Protein AF-A0A1I1EK00-F1 (afdb_monomer_lite)

Foldseek 3Di:
DVVVVVVVVVVLVVVLLVCLLVLLAQQALAVVLLLLLQVLVVLLVVLVVVLVVVQDDPVVDDPVVNVVSVVVSVVSNVVSNVVSVVSLVVSLVVQCVLSVHNVRSNSNSVVSSVLSVVLVVLVVVLVCQLPPPPHDPVSNVVSVVVNVVSVVSVVSNNCSVVSVVVVVVVVVVVVVD

Sequence (177 aa):
MEAIIWLVLLAFLVGLVVATAKNKLVFYNSMGDLVLSFAPWGVMLIGAVIIGFMTPEQSQVTQREWQAWLERKDHLMDWTMIAGLVVAGGVALRSMVINQGFFTGLLVAPFKVLYALFLPLVALASIAQIFGKEKSLGMRALWVTIFGLFWWLTDILVNGDRVAMERTARKWELFDD

Organism: NCBI:txid1122252

Structure (mmCIF, N/CA/C/O backbone):
data_AF-A0A1I1EK00-F1
#
_entry.id   AF-A0A1I1EK00-F1
#
loop_
_atom_site.group_PDB
_atom_site.id
_atom_site.type_symbol
_atom_site.label_atom_id
_atom_site.label_alt_id
_atom_site.label_comp_id
_atom_site.label_asym_id
_atom_site.label_entity_id
_atom_site.label_seq_id
_atom_site.pdbx_PDB_ins_code
_atom_site.Cartn_x
_atom_site.Cartn_y
_atom_site.Cartn_z
_atom_site.occupancy
_atom_site.B_iso_or_equiv
_atom_site.auth_seq_id
_atom_site.auth_comp_id
_atom_site.auth_asym_id
_atom_site.auth_atom_id
_atom_site.pdbx_PDB_model_num
ATOM 1 N N . MET A 1 1 ? 7.118 26.242 4.917 1.00 72.88 1 MET A N 1
ATOM 2 C CA . MET A 1 1 ? 7.837 24.950 5.007 1.00 72.88 1 MET A CA 1
ATOM 3 C C . MET A 1 1 ? 6.935 23.777 4.654 1.00 72.88 1 MET A C 1
ATOM 5 O O . MET A 1 1 ? 7.303 23.022 3.770 1.00 72.88 1 MET A O 1
ATOM 9 N N . GLU A 1 2 ? 5.744 23.659 5.241 1.00 84.94 2 GLU A N 1
ATOM 10 C CA . GLU A 1 2 ? 4.800 22.563 4.956 1.00 84.94 2 GLU A CA 1
ATOM 11 C C . GLU A 1 2 ? 4.443 22.400 3.464 1.00 84.94 2 GLU A C 1
ATOM 13 O O . GLU A 1 2 ? 4.603 21.319 2.908 1.00 84.94 2 GLU A O 1
ATOM 18 N N . ALA A 1 3 ? 4.071 23.483 2.771 1.00 86.19 3 ALA A N 1
ATOM 19 C CA . ALA A 1 3 ? 3.764 23.430 1.336 1.00 86.19 3 ALA A CA 1
ATOM 20 C C . ALA A 1 3 ? 4.944 22.939 0.470 1.00 86.19 3 ALA A C 1
ATOM 22 O O . ALA A 1 3 ? 4.741 22.265 -0.535 1.00 86.19 3 ALA A O 1
ATOM 23 N N . ILE A 1 4 ? 6.182 23.240 0.878 1.00 85.69 4 ILE A N 1
ATOM 24 C CA . ILE A 1 4 ? 7.394 22.796 0.174 1.00 85.69 4 ILE A CA 1
ATOM 25 C C . ILE A 1 4 ? 7.581 21.288 0.363 1.00 85.69 4 ILE A C 1
ATOM 27 O O . ILE A 1 4 ? 7.878 20.590 -0.600 1.00 85.69 4 ILE A O 1
ATOM 31 N N . ILE A 1 5 ? 7.345 20.773 1.574 1.00 86.38 5 ILE A N 1
ATOM 32 C CA . ILE A 1 5 ? 7.406 19.333 1.865 1.00 86.38 5 ILE A CA 1
ATOM 33 C C . ILE A 1 5 ? 6.378 18.580 1.011 1.00 86.38 5 ILE A C 1
ATOM 35 O O . ILE A 1 5 ? 6.730 17.599 0.357 1.00 86.38 5 ILE A O 1
ATOM 39 N N . TRP A 1 6 ? 5.139 19.074 0.940 1.00 85.44 6 TRP A N 1
ATOM 40 C CA . TRP A 1 6 ? 4.095 18.462 0.114 1.00 85.44 6 TRP A CA 1
ATOM 41 C C . TRP A 1 6 ? 4.424 18.478 -1.380 1.00 85.44 6 TRP A C 1
ATOM 43 O O . TRP A 1 6 ? 4.234 17.469 -2.057 1.00 85.44 6 TRP A O 1
ATOM 53 N N . LEU A 1 7 ? 4.968 19.584 -1.895 1.00 83.94 7 LEU A N 1
ATOM 54 C CA . LEU A 1 7 ? 5.391 19.678 -3.294 1.00 83.94 7 LEU A CA 1
ATOM 55 C C . LEU A 1 7 ? 6.543 18.721 -3.620 1.00 83.94 7 LEU A C 1
ATOM 57 O O . LEU A 1 7 ? 6.517 18.082 -4.669 1.00 83.94 7 LEU A O 1
ATOM 61 N N . VAL A 1 8 ? 7.525 18.583 -2.725 1.00 83.12 8 VAL A N 1
ATOM 62 C CA . VAL A 1 8 ? 8.642 17.639 -2.897 1.00 83.12 8 VAL A CA 1
ATOM 63 C C . VAL A 1 8 ? 8.140 16.195 -2.895 1.00 83.12 8 VAL A C 1
ATOM 65 O O . VAL A 1 8 ? 8.531 15.414 -3.762 1.00 83.12 8 VAL A O 1
ATOM 68 N N . LEU A 1 9 ? 7.236 15.844 -1.977 1.00 81.12 9 LEU A N 1
ATOM 69 C CA . LEU A 1 9 ? 6.623 14.514 -1.932 1.00 81.12 9 LEU A CA 1
ATOM 70 C C . LEU A 1 9 ? 5.814 14.216 -3.198 1.00 81.12 9 LEU A C 1
ATOM 72 O O . LEU A 1 9 ? 5.940 13.131 -3.766 1.00 81.12 9 LEU A O 1
ATOM 76 N N . LEU A 1 10 ? 5.028 15.183 -3.677 1.00 83.88 10 LEU A N 1
ATOM 77 C CA . LEU A 1 10 ? 4.269 15.044 -4.916 1.00 83.88 10 LEU A CA 1
ATOM 78 C C . LEU A 1 10 ? 5.197 14.862 -6.123 1.00 83.88 10 LEU A C 1
ATOM 80 O O . LEU A 1 10 ? 4.991 13.949 -6.919 1.00 83.88 10 LEU A O 1
ATOM 84 N N . ALA A 1 11 ? 6.240 15.685 -6.247 1.00 79.94 11 ALA A N 1
ATOM 85 C CA . ALA A 1 11 ? 7.216 15.575 -7.328 1.00 79.94 11 ALA A CA 1
ATOM 86 C C . ALA A 1 11 ? 7.930 14.215 -7.315 1.00 79.94 11 ALA A C 1
ATOM 88 O O . ALA A 1 11 ? 8.116 13.602 -8.367 1.00 79.94 11 ALA A O 1
ATOM 89 N N . PHE A 1 12 ? 8.274 13.710 -6.127 1.00 81.44 12 PHE A N 1
ATOM 90 C CA . PHE A 1 12 ? 8.860 12.385 -5.964 1.00 81.44 12 PHE A CA 1
ATOM 91 C C . PHE A 1 12 ? 7.899 11.274 -6.415 1.00 81.44 12 PHE A C 1
ATOM 93 O O . PHE A 1 12 ? 8.291 10.409 -7.199 1.00 81.44 12 PHE A O 1
ATOM 100 N N . LEU A 1 13 ? 6.633 11.321 -5.984 1.00 81.75 13 LEU A N 1
ATOM 101 C CA . LEU A 1 13 ? 5.594 10.370 -6.397 1.00 81.75 13 LEU A CA 1
ATOM 102 C C . LEU A 1 13 ? 5.410 10.358 -7.916 1.00 81.75 13 LEU A C 1
ATOM 104 O O . LEU A 1 13 ? 5.394 9.292 -8.530 1.00 81.75 13 LEU A O 1
ATOM 108 N N . VAL A 1 14 ? 5.326 11.539 -8.532 1.00 81.44 14 VAL A N 1
ATOM 109 C CA . VAL A 1 14 ? 5.229 11.678 -9.989 1.00 81.44 14 VAL A CA 1
ATOM 110 C C . VAL A 1 14 ? 6.462 11.080 -10.667 1.00 81.44 14 VAL A C 1
ATOM 112 O O . VAL A 1 14 ? 6.322 10.289 -11.598 1.00 81.44 14 VAL A O 1
ATOM 115 N N . GLY A 1 15 ? 7.667 11.390 -10.181 1.00 78.50 15 GLY A N 1
ATOM 116 C CA . GLY A 1 15 ? 8.913 10.826 -10.704 1.00 78.50 15 GLY A CA 1
ATOM 117 C C . GLY A 1 15 ? 8.953 9.298 -10.621 1.00 78.50 15 GLY A C 1
ATOM 118 O O . GLY A 1 15 ? 9.396 8.638 -11.562 1.00 78.50 15 GLY A O 1
ATOM 119 N N . LEU A 1 16 ? 8.424 8.730 -9.539 1.00 80.25 16 LEU A N 1
ATOM 120 C CA . LEU A 1 16 ? 8.341 7.290 -9.330 1.00 80.25 16 LEU A CA 1
ATOM 121 C C . LEU A 1 16 ? 7.350 6.629 -10.301 1.00 80.25 16 LEU A C 1
ATOM 123 O O . LEU A 1 16 ? 7.678 5.610 -10.916 1.00 80.25 16 LEU A O 1
ATOM 127 N N . VAL A 1 17 ? 6.174 7.230 -10.503 1.00 81.62 17 VAL A N 1
ATOM 128 C CA . VAL A 1 17 ? 5.198 6.770 -11.506 1.00 81.62 17 VAL A CA 1
ATOM 129 C C . VAL A 1 17 ? 5.802 6.836 -12.908 1.00 81.62 17 VAL A C 1
ATOM 131 O O . VAL A 1 17 ? 5.715 5.866 -13.655 1.00 81.62 17 VAL A O 1
ATOM 134 N N . VAL A 1 18 ? 6.495 7.926 -13.252 1.00 80.94 18 VAL A N 1
ATOM 135 C CA . VAL A 1 18 ? 7.160 8.082 -14.557 1.00 80.94 18 VAL A CA 1
ATOM 136 C C . VAL A 1 18 ? 8.271 7.047 -14.751 1.00 80.94 18 VAL A C 1
ATOM 138 O O . VAL A 1 18 ? 8.389 6.468 -15.830 1.00 80.94 18 VAL A O 1
ATOM 141 N N . ALA A 1 19 ? 9.088 6.781 -13.730 1.00 79.88 19 ALA A N 1
ATOM 142 C CA . ALA A 1 19 ? 10.141 5.769 -13.801 1.00 79.88 19 ALA A CA 1
ATOM 143 C C . ALA A 1 19 ? 9.572 4.352 -13.987 1.00 79.88 19 ALA A C 1
ATOM 145 O O . ALA A 1 19 ? 10.138 3.553 -14.735 1.00 79.88 19 ALA A O 1
ATOM 146 N N . THR A 1 20 ? 8.432 4.073 -13.354 1.00 80.50 20 THR A N 1
ATOM 147 C CA . THR A 1 20 ? 7.697 2.809 -13.492 1.00 80.50 20 THR A CA 1
ATOM 148 C C . THR A 1 20 ? 7.075 2.678 -14.885 1.00 80.50 20 THR A C 1
ATOM 150 O O . THR A 1 20 ? 7.249 1.654 -15.539 1.00 80.50 20 THR A O 1
ATOM 153 N N . ALA A 1 21 ? 6.438 3.740 -15.390 1.00 77.62 21 ALA A N 1
ATOM 154 C 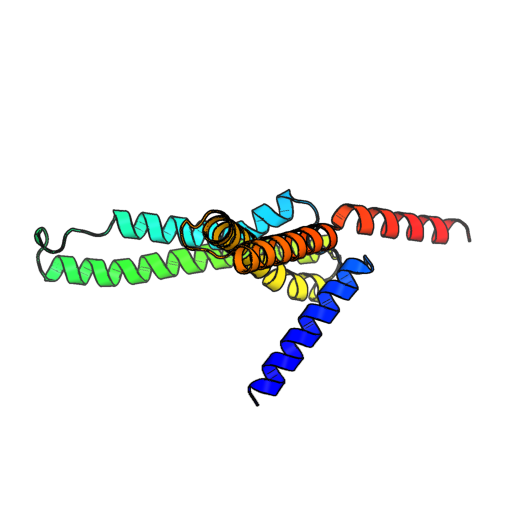CA . ALA A 1 21 ? 5.853 3.786 -16.731 1.00 77.62 21 ALA A CA 1
ATOM 155 C C . ALA A 1 21 ? 6.903 3.639 -17.846 1.00 77.62 21 ALA A C 1
ATOM 157 O O . ALA A 1 21 ? 6.616 3.091 -18.903 1.00 77.62 21 ALA A O 1
ATOM 158 N N . LYS A 1 22 ? 8.138 4.093 -17.599 1.00 82.75 22 LYS A N 1
ATOM 159 C CA . LYS A 1 22 ? 9.292 3.895 -18.491 1.00 82.75 22 LYS A CA 1
ATOM 160 C C . LYS A 1 22 ? 10.012 2.557 -18.275 1.00 82.75 22 LYS A C 1
ATOM 162 O O . LYS A 1 22 ? 11.149 2.430 -18.717 1.00 82.75 22 LYS A O 1
ATOM 167 N N . ASN A 1 23 ? 9.416 1.619 -17.531 1.00 82.44 23 ASN A N 1
ATOM 168 C CA . ASN A 1 23 ? 9.974 0.301 -17.199 1.00 82.44 23 ASN A CA 1
ATOM 169 C C . ASN A 1 23 ? 11.401 0.333 -16.612 1.00 82.44 23 ASN A C 1
ATOM 171 O O . ASN A 1 23 ? 12.142 -0.649 -16.667 1.00 82.44 23 ASN A O 1
ATOM 175 N N . LYS A 1 24 ? 11.814 1.457 -16.018 1.00 83.06 24 LYS A N 1
ATOM 176 C CA . LYS A 1 24 ? 13.135 1.569 -15.381 1.00 83.06 24 LYS A CA 1
ATOM 177 C C . LYS A 1 24 ? 13.152 0.923 -14.000 1.00 83.06 24 LYS A C 1
ATOM 179 O O . LYS A 1 24 ? 14.207 0.505 -13.532 1.00 83.06 24 LYS A O 1
ATOM 184 N N . LEU A 1 25 ? 11.989 0.853 -13.359 1.00 87.25 25 LEU A N 1
ATOM 185 C CA . LEU A 1 25 ? 11.784 0.282 -12.035 1.00 87.25 25 LEU A CA 1
ATOM 186 C C . LEU A 1 25 ? 10.633 -0.713 -12.087 1.00 87.25 25 LEU A C 1
ATOM 188 O O . LEU A 1 25 ? 9.621 -0.449 -12.735 1.00 87.25 25 LEU A O 1
ATOM 192 N N . VAL A 1 26 ? 10.778 -1.825 -11.372 1.00 89.81 26 VAL A N 1
ATOM 193 C CA . VAL A 1 26 ? 9.658 -2.718 -11.094 1.00 89.81 26 VAL A CA 1
ATOM 194 C C . VAL A 1 26 ? 8.964 -2.178 -9.857 1.00 89.81 26 VAL A C 1
ATOM 196 O O . VAL A 1 26 ? 9.525 -2.223 -8.754 1.00 89.81 26 VAL A O 1
ATOM 199 N N . PHE A 1 27 ? 7.746 -1.672 -10.041 1.00 92.56 27 PHE A N 1
ATOM 200 C CA . PHE A 1 27 ? 6.864 -1.433 -8.912 1.00 92.56 27 PHE A CA 1
ATOM 201 C C . PHE A 1 27 ? 6.277 -2.792 -8.539 1.00 92.56 27 PHE A C 1
ATOM 203 O O . PHE A 1 27 ? 7.009 -3.582 -7.957 1.00 92.56 27 PHE A O 1
ATOM 210 N N . TYR A 1 28 ? 5.065 -3.179 -8.913 1.00 93.19 28 TYR A N 1
ATOM 211 C CA . TYR A 1 28 ? 4.601 -4.543 -8.635 1.00 93.19 28 TYR A CA 1
ATOM 212 C C . TYR A 1 28 ? 5.065 -5.547 -9.688 1.00 93.19 28 TYR A C 1
ATOM 214 O O . TYR A 1 28 ? 4.871 -5.349 -10.887 1.00 93.19 28 TYR A O 1
ATOM 222 N N . ASN A 1 29 ? 5.623 -6.672 -9.232 1.00 92.38 29 ASN A N 1
ATOM 223 C CA . ASN A 1 29 ? 6.003 -7.755 -10.142 1.00 92.38 29 ASN A CA 1
ATOM 224 C C . ASN A 1 29 ? 4.782 -8.458 -10.756 1.00 92.38 29 ASN A C 1
ATOM 226 O O . ASN A 1 29 ? 4.845 -8.947 -11.874 1.00 92.38 29 ASN A O 1
ATOM 230 N N . SER A 1 30 ? 3.683 -8.535 -10.010 1.00 93.75 30 SER A N 1
ATOM 231 C CA . SER A 1 30 ? 2.412 -9.119 -10.440 1.00 93.75 30 SER A CA 1
ATOM 232 C C . SER A 1 30 ? 1.285 -8.627 -9.528 1.00 93.75 30 SER A C 1
ATOM 234 O O . SER A 1 30 ? 1.550 -8.032 -8.481 1.00 93.75 30 SER A O 1
ATOM 236 N N . MET A 1 31 ? 0.028 -8.937 -9.857 1.00 91.94 31 MET A N 1
ATOM 237 C CA . MET A 1 31 ? -1.102 -8.682 -8.947 1.00 91.94 31 MET A CA 1
ATOM 238 C C . MET A 1 31 ? -0.927 -9.371 -7.584 1.00 91.94 31 MET A C 1
ATOM 240 O O . MET A 1 31 ? -1.306 -8.818 -6.556 1.00 91.94 31 MET A O 1
ATOM 244 N N . GLY A 1 32 ? -0.275 -10.537 -7.544 1.00 94.00 32 GLY A N 1
ATOM 245 C CA . GLY A 1 32 ? 0.069 -11.204 -6.286 1.00 94.00 32 GLY A CA 1
ATOM 246 C C . GLY A 1 32 ? 1.063 -10.407 -5.429 1.00 94.00 32 GLY A C 1
ATOM 247 O O . GLY A 1 32 ? 0.952 -10.415 -4.207 1.00 94.00 32 GLY A O 1
ATOM 248 N N . ASP A 1 33 ? 2.004 -9.676 -6.041 1.00 93.44 33 ASP A N 1
ATOM 249 C CA . ASP A 1 33 ? 2.904 -8.760 -5.316 1.00 93.44 33 ASP A CA 1
ATOM 250 C C . ASP A 1 33 ? 2.150 -7.560 -4.726 1.00 93.44 33 ASP A C 1
ATOM 252 O O . ASP A 1 33 ? 2.459 -7.125 -3.617 1.00 93.44 33 ASP A O 1
ATOM 256 N N . LEU A 1 34 ? 1.124 -7.061 -5.422 1.00 93.88 34 LEU A N 1
ATOM 257 C CA . LEU A 1 34 ? 0.249 -6.007 -4.904 1.00 93.88 34 LEU A CA 1
ATOM 258 C C . LEU A 1 34 ? -0.517 -6.481 -3.667 1.00 93.88 34 LEU A C 1
ATOM 260 O O . LEU A 1 34 ? -0.478 -5.815 -2.634 1.00 93.88 34 LEU A O 1
ATOM 264 N N . VAL A 1 35 ? -1.153 -7.654 -3.739 1.00 94.44 35 VAL A N 1
ATOM 265 C CA . VAL A 1 35 ? -1.879 -8.234 -2.596 1.00 94.44 35 VAL A CA 1
ATOM 266 C C . VAL A 1 35 ? -0.931 -8.502 -1.427 1.00 94.44 35 VAL A C 1
ATOM 268 O O . VAL A 1 35 ? -1.245 -8.164 -0.289 1.00 94.44 35 VAL A O 1
ATOM 271 N N . LEU A 1 36 ? 0.264 -9.040 -1.688 1.00 94.75 36 LEU A N 1
ATOM 272 C CA . LEU A 1 36 ? 1.268 -9.252 -0.644 1.00 94.75 36 LEU A CA 1
ATOM 273 C C . LEU A 1 36 ? 1.722 -7.932 -0.003 1.00 94.75 36 LEU A C 1
ATOM 275 O O . LEU A 1 36 ? 1.961 -7.881 1.200 1.00 94.75 36 LEU A O 1
ATOM 279 N N . SER A 1 37 ? 1.792 -6.850 -0.777 1.00 96.00 37 SER A N 1
ATOM 280 C CA . SER A 1 37 ? 2.139 -5.522 -0.261 1.00 96.00 37 SER A CA 1
ATOM 281 C C . SER A 1 37 ? 1.059 -4.936 0.659 1.00 96.00 37 SER A C 1
ATOM 283 O O . SER A 1 37 ? 1.355 -4.022 1.425 1.00 96.00 37 SER A O 1
ATOM 285 N N . PHE A 1 38 ? -0.164 -5.482 0.647 1.00 96.25 38 PHE A N 1
ATOM 286 C CA . PHE A 1 38 ? -1.209 -5.170 1.627 1.00 96.25 38 PHE A CA 1
ATOM 287 C C . PHE A 1 38 ? -1.047 -5.941 2.950 1.00 96.25 38 PHE A C 1
ATOM 289 O O . PHE A 1 38 ? -1.604 -5.534 3.969 1.00 96.25 38 PHE A O 1
ATOM 296 N N . ALA A 1 39 ? -0.265 -7.026 2.980 1.00 96.25 39 ALA A N 1
ATOM 297 C CA . ALA A 1 39 ? -0.128 -7.890 4.155 1.00 96.25 39 ALA A CA 1
ATOM 298 C C . ALA A 1 39 ? 0.266 -7.165 5.462 1.00 96.25 39 ALA A C 1
ATOM 300 O O . ALA A 1 39 ? -0.310 -7.523 6.489 1.00 96.25 39 ALA A O 1
ATOM 301 N N . PRO A 1 40 ? 1.146 -6.136 5.477 1.00 96.69 40 PRO A N 1
ATOM 302 C CA . PRO A 1 40 ? 1.422 -5.365 6.695 1.00 96.69 40 PRO A CA 1
ATOM 303 C C . PRO A 1 40 ? 0.153 -4.778 7.329 1.00 96.69 40 PRO A C 1
ATOM 305 O O . PRO A 1 40 ? -0.054 -4.889 8.535 1.00 96.69 40 PRO A O 1
ATOM 308 N N . TRP A 1 41 ? -0.740 -4.226 6.504 1.00 96.00 41 TRP A N 1
ATOM 309 C CA . TRP A 1 41 ? -2.022 -3.674 6.945 1.00 96.00 41 TRP A CA 1
ATOM 310 C C . TRP A 1 41 ? -3.002 -4.764 7.352 1.00 96.00 41 TRP A C 1
ATOM 312 O O . TRP A 1 41 ? -3.715 -4.605 8.337 1.00 96.00 41 TRP A O 1
ATOM 322 N N . GLY A 1 42 ? -3.009 -5.886 6.628 1.00 95.19 42 GLY A N 1
ATOM 323 C CA . GLY A 1 42 ? -3.798 -7.062 6.988 1.00 95.19 42 GLY A CA 1
ATOM 324 C C . GLY A 1 42 ? -3.446 -7.589 8.381 1.00 95.19 42 GLY A C 1
ATOM 325 O O . GLY A 1 42 ? -4.345 -7.837 9.179 1.00 95.19 42 GLY A O 1
ATOM 326 N N . VAL A 1 43 ? -2.153 -7.686 8.710 1.00 96.25 43 VAL A N 1
ATOM 327 C CA . VAL A 1 43 ? -1.681 -8.080 10.049 1.00 96.25 43 VAL A CA 1
ATOM 328 C C . VAL A 1 43 ? -2.170 -7.101 11.112 1.00 96.25 43 VAL A C 1
ATOM 330 O O . VAL A 1 43 ? -2.707 -7.533 12.130 1.00 96.25 43 VAL A O 1
ATOM 333 N N . MET A 1 44 ? -2.052 -5.794 10.861 1.00 95.25 44 MET A N 1
ATOM 334 C CA . MET A 1 44 ? -2.532 -4.777 11.800 1.00 95.25 44 MET A CA 1
ATOM 335 C C . MET A 1 44 ? -4.047 -4.845 12.012 1.00 95.25 44 MET A C 1
ATOM 337 O O . MET A 1 44 ? -4.515 -4.781 13.146 1.00 95.25 44 MET A O 1
ATOM 341 N N . LEU A 1 45 ? -4.812 -5.017 10.933 1.00 95.12 45 LEU A N 1
ATOM 342 C CA . LEU A 1 45 ? -6.266 -5.128 10.988 1.00 95.12 45 LEU A CA 1
ATOM 343 C C . LEU A 1 45 ? -6.702 -6.373 11.768 1.00 95.12 45 LEU A C 1
ATOM 345 O O . LEU A 1 45 ? -7.553 -6.280 12.648 1.00 95.12 45 LEU A O 1
ATOM 349 N N . ILE A 1 46 ? -6.100 -7.528 11.476 1.00 96.38 46 ILE A N 1
ATOM 350 C CA . ILE A 1 46 ? -6.396 -8.786 12.170 1.00 96.38 46 ILE A CA 1
ATOM 351 C C . ILE A 1 46 ? -6.031 -8.673 13.653 1.00 96.38 46 ILE A C 1
ATOM 353 O O . ILE A 1 46 ? -6.833 -9.058 14.502 1.00 96.38 46 ILE A O 1
ATOM 357 N N . GLY A 1 47 ? -4.867 -8.107 13.983 1.00 95.81 47 GLY A N 1
ATOM 358 C CA . GLY A 1 47 ? -4.463 -7.905 15.375 1.00 95.81 47 GLY A CA 1
ATOM 359 C C . GLY A 1 47 ? -5.415 -6.975 16.131 1.00 95.81 47 GLY A C 1
ATOM 360 O O . GLY A 1 47 ? -5.840 -7.312 17.234 1.00 95.81 47 GLY A O 1
ATOM 361 N N . ALA A 1 48 ? -5.853 -5.873 15.514 1.00 94.62 48 ALA A N 1
ATOM 362 C CA . ALA A 1 48 ? -6.855 -4.983 16.101 1.00 94.62 48 ALA A CA 1
ATOM 363 C C . ALA A 1 48 ? -8.194 -5.699 16.359 1.00 94.62 48 ALA A C 1
ATOM 365 O O . ALA A 1 48 ? -8.793 -5.521 17.420 1.00 94.62 48 ALA A O 1
ATOM 366 N N . VAL A 1 49 ? -8.642 -6.549 15.428 1.00 96.44 49 VAL A N 1
ATOM 367 C CA . VAL A 1 49 ? -9.859 -7.362 15.592 1.00 96.44 49 VAL A CA 1
ATOM 368 C C . VAL A 1 49 ? -9.712 -8.355 16.749 1.00 96.44 49 VAL A C 1
ATOM 370 O O . VAL A 1 49 ? -10.607 -8.443 17.587 1.00 96.44 49 VAL A O 1
ATOM 373 N N . ILE A 1 50 ? -8.583 -9.066 16.840 1.00 95.88 50 ILE A N 1
ATOM 374 C CA . ILE A 1 50 ? -8.308 -10.015 17.931 1.00 95.88 50 ILE A CA 1
ATOM 375 C C . ILE A 1 50 ? -8.313 -9.299 19.286 1.00 95.88 50 ILE A C 1
ATOM 377 O O . ILE A 1 50 ? -8.974 -9.757 20.215 1.00 95.88 50 ILE A O 1
ATOM 381 N N . ILE A 1 51 ? -7.632 -8.154 19.395 1.00 95.44 51 ILE A N 1
ATOM 382 C CA . ILE A 1 51 ? -7.613 -7.344 20.623 1.00 95.44 51 ILE A CA 1
ATOM 383 C C . ILE A 1 51 ? -9.032 -6.887 20.989 1.00 95.44 51 ILE A C 1
ATOM 385 O O . ILE A 1 51 ? -9.415 -6.950 22.157 1.00 95.44 51 ILE A O 1
ATOM 389 N N . GLY A 1 52 ? -9.836 -6.493 19.997 1.00 94.06 52 GLY A N 1
ATOM 390 C CA . GLY A 1 52 ? -11.248 -6.160 20.179 1.00 94.06 52 GLY A CA 1
ATOM 391 C C . GLY A 1 52 ? -12.045 -7.310 20.800 1.00 94.06 52 GLY A C 1
ATOM 392 O O . GLY A 1 52 ? -12.716 -7.106 21.806 1.00 94.06 52 GLY A O 1
ATOM 393 N N . PHE A 1 53 ? -11.901 -8.533 20.282 1.00 94.31 53 PHE A N 1
ATOM 394 C CA . PHE A 1 53 ? -12.552 -9.723 20.851 1.00 94.31 53 PHE A CA 1
ATOM 395 C C . PHE A 1 53 ? -12.054 -10.100 22.250 1.00 94.31 53 PHE A C 1
ATOM 397 O O . PHE A 1 53 ? -12.794 -10.704 23.020 1.00 94.31 53 PHE A O 1
ATOM 404 N N . MET A 1 54 ? -10.814 -9.751 22.594 1.00 93.31 54 MET A N 1
ATOM 405 C CA . MET A 1 54 ? -10.253 -9.959 23.933 1.00 93.31 54 MET A CA 1
ATOM 406 C C . MET A 1 54 ? -10.662 -8.871 24.937 1.00 93.31 54 MET A C 1
ATOM 408 O O . MET A 1 54 ? -10.239 -8.930 26.093 1.00 93.31 54 MET A O 1
ATOM 412 N N . THR A 1 55 ? -11.418 -7.853 24.515 1.00 93.06 55 THR A N 1
ATOM 413 C CA . THR A 1 55 ? -11.848 -6.757 25.390 1.00 93.06 55 THR A CA 1
ATOM 414 C C . THR A 1 55 ? -12.920 -7.260 26.358 1.00 93.06 55 THR A C 1
ATOM 416 O O . THR A 1 55 ? -13.985 -7.672 25.898 1.00 93.06 55 THR A O 1
ATOM 419 N N . PRO A 1 56 ? -12.684 -7.242 27.683 1.00 90.00 56 PRO A N 1
ATOM 420 C CA . PRO A 1 56 ? -13.709 -7.619 28.642 1.00 90.00 56 PRO A CA 1
ATOM 421 C C . PRO A 1 56 ? -14.831 -6.578 28.654 1.00 90.00 56 PRO A C 1
ATOM 423 O O . PRO A 1 56 ? -14.609 -5.394 28.407 1.00 90.00 56 PRO A O 1
ATOM 426 N N . GLU A 1 57 ? -16.047 -6.995 28.988 1.00 88.44 57 GLU A N 1
ATOM 427 C CA . GLU A 1 57 ? -17.121 -6.038 29.237 1.00 88.44 57 GLU A CA 1
ATOM 428 C C . GLU A 1 57 ? -16.860 -5.305 30.559 1.00 88.44 57 GLU A C 1
ATOM 430 O O . GLU A 1 57 ? -16.724 -5.933 31.609 1.00 88.44 57 GLU A O 1
ATOM 435 N N . GLN A 1 58 ? -16.811 -3.968 30.530 1.00 80.94 58 GLN A N 1
ATOM 436 C CA . GLN A 1 58 ? -16.479 -3.156 31.710 1.00 80.94 58 GLN A CA 1
ATOM 437 C C . GLN A 1 58 ? -17.453 -3.377 32.883 1.00 80.94 58 GLN A C 1
ATOM 439 O O . GLN A 1 58 ? -17.071 -3.234 34.040 1.00 80.94 58 GLN A O 1
ATOM 444 N N . SER A 1 59 ? -18.701 -3.762 32.602 1.00 81.31 59 SER A N 1
ATOM 445 C CA . SER A 1 59 ? -19.713 -4.116 33.605 1.00 81.31 59 SER A CA 1
ATOM 446 C C . SER A 1 59 ? -19.468 -5.459 34.298 1.00 81.31 59 SER A C 1
ATOM 448 O O . SER A 1 59 ? -20.097 -5.726 35.319 1.00 81.31 59 SER A O 1
ATOM 450 N N . GLN A 1 60 ? -18.597 -6.310 33.749 1.00 86.69 60 GLN A N 1
ATOM 451 C CA . GLN A 1 60 ? -18.364 -7.680 34.213 1.00 86.69 60 GLN A CA 1
ATOM 452 C C . GLN A 1 60 ? -17.036 -7.862 34.961 1.00 86.69 60 GLN A C 1
ATOM 454 O O . GLN A 1 60 ? -16.793 -8.936 35.506 1.00 86.69 60 GLN A O 1
ATOM 459 N N . VAL A 1 61 ? -16.178 -6.838 35.004 1.00 91.38 61 VAL A N 1
ATOM 460 C CA . VAL A 1 61 ? -14.847 -6.909 35.624 1.00 91.38 61 VAL A CA 1
ATOM 461 C C . VAL A 1 61 ? -14.664 -5.844 36.696 1.00 91.38 61 VAL A C 1
ATOM 463 O O . VAL A 1 61 ? -15.261 -4.769 36.664 1.00 91.38 61 VAL A O 1
ATOM 466 N N . THR A 1 62 ? -13.804 -6.127 37.666 1.00 93.50 62 THR A N 1
ATOM 467 C CA . THR A 1 62 ? -13.405 -5.143 38.671 1.00 93.50 62 THR A CA 1
ATOM 468 C C . THR A 1 62 ? -12.545 -4.039 38.049 1.00 93.50 62 THR A C 1
ATOM 470 O O . THR A 1 62 ? -11.866 -4.232 37.040 1.00 93.50 62 THR A O 1
ATOM 473 N N . GLN A 1 63 ? -12.481 -2.874 38.704 1.00 90.56 63 GLN A N 1
ATOM 474 C CA . GLN A 1 63 ? -11.637 -1.763 38.245 1.00 90.56 63 GLN A CA 1
ATOM 475 C C . GLN A 1 63 ? -10.154 -2.156 38.112 1.00 90.56 63 GLN A C 1
ATOM 477 O O . GLN A 1 63 ? -9.463 -1.655 37.229 1.00 90.56 63 GLN A O 1
ATOM 482 N N . ARG A 1 64 ? -9.654 -3.059 38.970 1.00 91.75 64 ARG A N 1
ATOM 483 C CA . ARG A 1 64 ? -8.267 -3.551 38.904 1.00 91.75 64 ARG A CA 1
ATOM 484 C C . ARG A 1 64 ? -8.028 -4.418 37.668 1.00 91.75 64 ARG A C 1
ATOM 486 O O . ARG A 1 64 ? -7.014 -4.247 37.003 1.00 91.75 64 ARG A O 1
ATOM 493 N N . GLU A 1 65 ? -8.962 -5.307 37.345 1.00 91.06 65 GLU A N 1
ATOM 494 C CA . GLU A 1 65 ? -8.895 -6.150 36.144 1.00 91.06 65 GLU A CA 1
ATOM 495 C C . GLU A 1 65 ? -9.002 -5.318 34.864 1.00 91.06 65 GLU A C 1
ATOM 497 O O . GLU A 1 65 ? -8.280 -5.573 33.904 1.00 91.06 65 GLU A O 1
ATOM 502 N N . TRP A 1 66 ? -9.835 -4.274 34.872 1.00 91.25 66 TRP A N 1
ATOM 503 C CA . TRP A 1 66 ? -9.941 -3.340 33.754 1.00 91.25 66 TRP A CA 1
ATOM 504 C C . TRP A 1 66 ? -8.630 -2.588 33.487 1.00 91.25 66 TRP A C 1
ATOM 506 O O . TRP A 1 66 ? -8.187 -2.504 32.343 1.00 91.25 66 TRP A O 1
ATOM 516 N N . GLN A 1 67 ? -7.971 -2.080 34.535 1.00 90.56 67 GLN A N 1
ATOM 517 C CA . GLN A 1 67 ? -6.669 -1.414 34.395 1.00 90.56 67 GLN A CA 1
ATOM 518 C C . GLN A 1 67 ? -5.581 -2.385 33.913 1.00 90.56 67 GLN A C 1
ATOM 520 O O . GLN A 1 67 ? -4.845 -2.063 32.983 1.00 90.56 67 GLN A O 1
ATOM 525 N N . ALA A 1 68 ? -5.541 -3.606 34.456 1.00 91.75 68 ALA A N 1
ATOM 526 C CA . ALA A 1 68 ? -4.614 -4.641 33.994 1.00 91.75 68 ALA A CA 1
ATOM 527 C C . ALA A 1 68 ? -4.844 -5.020 32.517 1.00 91.75 68 ALA A C 1
ATOM 529 O O . ALA A 1 68 ? -3.894 -5.302 31.782 1.00 91.75 68 ALA A O 1
ATOM 530 N N . TRP A 1 69 ? -6.100 -5.013 32.057 1.00 93.06 69 TRP A N 1
ATOM 531 C CA . TRP A 1 69 ? -6.417 -5.207 30.645 1.00 93.06 69 TRP A CA 1
ATOM 532 C C . TRP A 1 69 ? -5.925 -4.044 29.777 1.00 93.06 69 TRP A C 1
ATOM 534 O O . TRP A 1 69 ? -5.334 -4.307 28.733 1.00 93.06 69 TRP A O 1
ATOM 544 N N . LEU A 1 70 ? -6.116 -2.787 30.195 1.00 91.12 70 LEU A N 1
ATOM 545 C CA . LEU A 1 70 ? -5.651 -1.615 29.441 1.00 91.12 70 LEU A CA 1
ATOM 546 C C . LEU A 1 70 ? -4.134 -1.649 29.210 1.00 91.12 70 LEU A C 1
ATOM 548 O O . LEU A 1 70 ? -3.696 -1.476 28.073 1.00 91.12 70 LEU A O 1
ATOM 552 N N . GLU A 1 71 ? -3.355 -1.957 30.250 1.00 91.00 71 GLU A N 1
ATOM 553 C CA . GLU A 1 71 ? -1.897 -2.107 30.150 1.00 91.00 71 GLU A CA 1
ATOM 554 C C . GLU A 1 71 ? -1.507 -3.243 29.191 1.00 91.00 71 GLU A C 1
ATOM 556 O O . GLU A 1 71 ? -0.643 -3.086 28.325 1.00 91.00 71 GLU A O 1
ATOM 561 N N . ARG A 1 72 ? -2.183 -4.397 29.288 1.00 93.88 72 ARG A N 1
ATOM 562 C CA . ARG A 1 72 ? -1.939 -5.529 28.382 1.00 93.88 72 ARG A CA 1
ATOM 563 C C . ARG A 1 72 ? -2.338 -5.205 26.939 1.00 93.88 72 ARG A C 1
ATOM 565 O O . ARG A 1 72 ? -1.659 -5.649 26.016 1.00 93.88 72 ARG A O 1
ATOM 572 N N . LYS A 1 73 ? -3.428 -4.465 26.734 1.00 94.44 73 LYS A N 1
ATOM 573 C CA . LYS A 1 73 ? -3.949 -4.071 25.419 1.00 94.44 73 LYS A CA 1
ATOM 574 C C . LYS A 1 73 ? -2.936 -3.209 24.668 1.00 94.44 73 LYS A C 1
ATOM 576 O O . LYS A 1 73 ? -2.721 -3.461 23.486 1.00 94.44 73 LYS A O 1
ATOM 581 N N . ASP A 1 74 ? -2.286 -2.259 25.339 1.00 91.94 74 ASP A N 1
ATOM 582 C CA . ASP A 1 74 ? -1.246 -1.431 24.714 1.00 91.94 74 ASP A CA 1
ATOM 583 C C . ASP A 1 74 ? -0.056 -2.296 24.262 1.00 91.94 74 ASP A C 1
ATOM 585 O O . ASP A 1 74 ? 0.340 -2.245 23.100 1.00 91.94 74 ASP A O 1
ATOM 589 N N . HIS A 1 75 ? 0.409 -3.219 25.110 1.00 94.44 75 HIS A N 1
ATOM 590 C CA . HIS A 1 75 ? 1.470 -4.161 24.740 1.00 94.44 75 HIS A CA 1
ATOM 591 C C . HIS A 1 75 ? 1.074 -5.080 23.565 1.00 94.44 75 HIS A C 1
ATOM 593 O O . HIS A 1 75 ? 1.876 -5.334 22.669 1.00 94.44 75 HIS A O 1
ATOM 599 N N . LEU A 1 76 ? -0.169 -5.575 23.518 1.00 94.88 76 LEU A N 1
ATOM 600 C CA . LEU A 1 76 ? -0.672 -6.359 22.378 1.00 94.88 76 LEU A CA 1
ATOM 601 C C . LEU A 1 76 ? -0.736 -5.531 21.084 1.00 94.88 76 LEU A C 1
ATOM 603 O O . LEU A 1 76 ? -0.469 -6.060 19.999 1.00 94.88 76 LEU A O 1
ATOM 607 N N . MET A 1 77 ? -1.072 -4.244 21.192 1.00 94.31 77 MET A N 1
ATOM 608 C CA . MET A 1 77 ? -1.069 -3.321 20.060 1.00 94.31 77 MET A CA 1
ATOM 609 C C . MET A 1 77 ? 0.354 -3.113 19.532 1.00 94.31 77 MET A C 1
ATOM 611 O O . MET A 1 77 ? 0.571 -3.225 18.325 1.00 94.31 77 MET A O 1
ATOM 615 N N . ASP A 1 78 ? 1.332 -2.930 20.421 1.00 95.06 78 ASP A N 1
ATOM 616 C CA . ASP A 1 78 ? 2.746 -2.80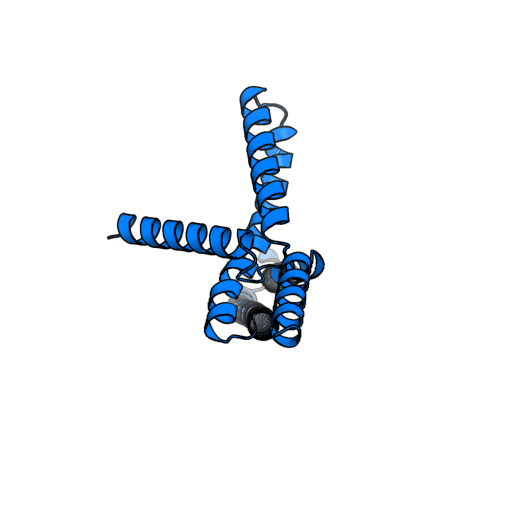6 20.053 1.00 95.06 78 ASP A CA 1
ATOM 617 C C . ASP A 1 78 ? 3.250 -4.053 19.319 1.00 95.06 78 ASP A C 1
ATOM 619 O O . ASP A 1 78 ? 3.854 -3.945 18.251 1.00 95.06 78 ASP A O 1
ATOM 623 N N . TRP A 1 79 ? 2.940 -5.254 19.819 1.00 95.38 79 TRP A N 1
ATOM 624 C CA . TRP A 1 79 ? 3.301 -6.501 19.131 1.00 95.38 79 TRP A CA 1
ATOM 625 C C . TRP A 1 79 ? 2.668 -6.620 17.749 1.00 95.38 79 TRP A C 1
ATOM 627 O O . TRP A 1 79 ? 3.316 -7.080 16.807 1.00 95.38 79 TRP A O 1
ATOM 637 N N . THR A 1 80 ? 1.423 -6.170 17.607 1.00 95.50 80 THR A N 1
ATOM 638 C CA . THR A 1 80 ? 0.726 -6.137 16.319 1.00 95.50 80 THR A CA 1
ATOM 639 C C . THR A 1 80 ? 1.409 -5.169 15.346 1.00 95.50 80 THR A C 1
ATOM 641 O O . THR A 1 80 ? 1.615 -5.506 14.177 1.00 95.50 80 THR A O 1
ATOM 644 N N . MET A 1 81 ? 1.819 -3.989 15.822 1.00 95.06 81 MET A N 1
ATOM 645 C CA . MET A 1 81 ? 2.570 -3.014 15.025 1.00 95.06 81 MET A CA 1
ATOM 646 C C . MET A 1 81 ? 3.941 -3.557 14.611 1.00 95.06 81 MET A C 1
ATOM 648 O O . MET A 1 81 ? 4.305 -3.464 13.439 1.00 95.06 81 MET A O 1
ATOM 652 N N . ILE A 1 82 ? 4.679 -4.176 15.536 1.00 96.62 82 ILE A N 1
ATOM 653 C CA . ILE A 1 82 ? 5.977 -4.806 15.260 1.00 96.62 82 ILE A CA 1
ATOM 654 C C . ILE A 1 82 ? 5.822 -5.909 14.209 1.00 96.62 82 ILE A C 1
ATOM 656 O O . ILE A 1 82 ? 6.585 -5.942 13.246 1.00 96.62 82 ILE A O 1
ATOM 660 N N . ALA A 1 83 ? 4.814 -6.775 14.336 1.00 96.50 83 ALA A N 1
ATOM 661 C CA . ALA A 1 83 ? 4.538 -7.813 13.346 1.00 96.50 83 ALA A CA 1
ATOM 662 C C . ALA A 1 83 ? 4.253 -7.214 11.956 1.00 96.50 83 ALA A C 1
ATOM 664 O O . ALA A 1 83 ? 4.819 -7.671 10.961 1.00 96.50 83 ALA A O 1
ATOM 665 N N . GLY A 1 84 ? 3.449 -6.147 11.882 1.00 96.38 84 GLY A N 1
ATOM 666 C CA . GLY A 1 84 ? 3.211 -5.406 10.640 1.00 96.38 84 GLY A CA 1
ATOM 667 C C . GLY A 1 84 ? 4.499 -4.840 10.029 1.00 96.38 84 GLY A C 1
ATOM 668 O O . GLY A 1 84 ? 4.738 -5.001 8.830 1.00 96.38 84 GLY A O 1
ATOM 669 N N . LEU A 1 85 ? 5.373 -4.246 10.849 1.00 95.69 85 LEU A N 1
ATOM 670 C CA . LEU A 1 85 ? 6.674 -3.724 10.416 1.00 95.69 85 LEU A CA 1
ATOM 671 C C . LEU A 1 85 ? 7.613 -4.825 9.911 1.00 95.69 85 LEU A C 1
ATOM 673 O O . LEU A 1 85 ? 8.292 -4.625 8.906 1.00 95.69 85 LEU A O 1
ATOM 677 N N . VAL A 1 86 ? 7.634 -5.994 10.555 1.00 97.12 86 VAL A N 1
ATOM 678 C CA . VAL A 1 86 ? 8.421 -7.151 10.098 1.00 97.12 86 VAL A CA 1
ATOM 679 C C . VAL A 1 86 ? 7.957 -7.603 8.712 1.00 97.12 86 VAL A C 1
ATOM 681 O O . VAL A 1 86 ? 8.783 -7.804 7.819 1.00 97.12 86 VAL A O 1
ATOM 684 N N . VAL A 1 87 ? 6.642 -7.691 8.489 1.00 96.94 87 VAL A N 1
ATOM 685 C CA . VAL A 1 87 ? 6.088 -8.027 7.167 1.00 96.94 87 VAL A CA 1
ATOM 686 C C . VAL A 1 87 ? 6.428 -6.947 6.135 1.00 96.94 87 VAL A C 1
ATOM 688 O O . VAL A 1 87 ? 6.833 -7.278 5.019 1.00 96.94 87 VAL A O 1
ATOM 691 N N . ALA A 1 88 ? 6.352 -5.664 6.500 1.00 95.69 88 ALA A N 1
ATOM 692 C CA . ALA A 1 88 ? 6.760 -4.562 5.626 1.00 95.69 88 ALA A CA 1
ATOM 693 C C . ALA A 1 88 ? 8.257 -4.628 5.272 1.00 95.69 88 ALA A C 1
ATOM 695 O O . ALA A 1 88 ? 8.632 -4.407 4.119 1.00 95.69 88 ALA A O 1
ATOM 696 N N . GLY A 1 89 ? 9.109 -5.007 6.230 1.00 95.56 89 GLY A N 1
ATOM 697 C CA . GLY A 1 89 ? 10.525 -5.288 6.002 1.00 95.56 89 GLY A CA 1
ATOM 698 C C . GLY A 1 89 ? 10.733 -6.411 4.983 1.00 95.56 89 GLY A C 1
ATOM 699 O O . GLY A 1 89 ? 11.540 -6.267 4.066 1.00 95.56 89 GLY A O 1
ATOM 700 N N . GLY A 1 90 ? 9.942 -7.485 5.061 1.00 95.62 90 GLY A N 1
ATOM 701 C CA . GLY A 1 90 ? 9.939 -8.558 4.062 1.00 95.62 90 GLY A CA 1
ATOM 702 C C . GLY A 1 90 ? 9.573 -8.073 2.652 1.00 95.62 90 GLY A C 1
ATOM 703 O O . GLY A 1 90 ? 10.261 -8.405 1.683 1.00 95.62 90 GLY A O 1
ATOM 704 N N . VAL A 1 91 ? 8.544 -7.225 2.531 1.00 94.50 91 VAL A N 1
ATOM 705 C CA . VAL A 1 91 ? 8.169 -6.580 1.257 1.00 94.50 91 VAL A CA 1
ATOM 706 C C . VAL A 1 91 ? 9.317 -5.715 0.722 1.00 94.50 91 VAL A C 1
ATOM 708 O O . VAL A 1 91 ? 9.613 -5.750 -0.477 1.00 94.50 91 VAL A O 1
ATOM 711 N N . ALA A 1 92 ? 10.016 -4.985 1.596 1.00 93.69 92 ALA A N 1
ATOM 712 C CA . ALA A 1 92 ? 11.162 -4.166 1.214 1.00 93.69 92 ALA A CA 1
ATOM 713 C C . ALA A 1 92 ? 12.347 -4.994 0.706 1.00 93.69 92 ALA A C 1
ATOM 715 O O . ALA A 1 92 ? 12.871 -4.702 -0.370 1.00 93.69 92 ALA A O 1
ATOM 716 N N . LEU A 1 93 ? 12.715 -6.067 1.410 1.00 94.56 93 LEU A N 1
ATOM 717 C CA . LEU A 1 93 ? 13.771 -6.987 0.976 1.00 94.56 93 LEU A CA 1
ATOM 7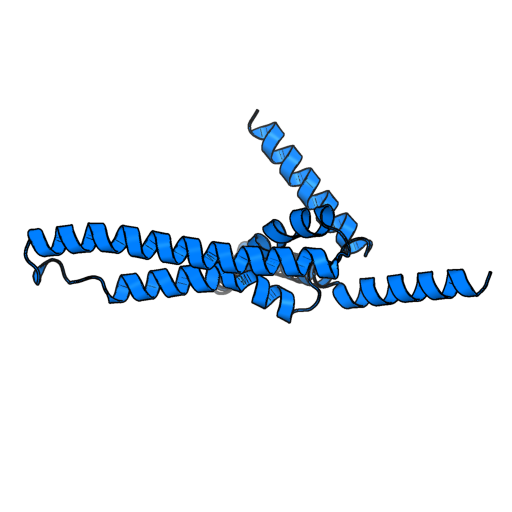18 C C . LEU A 1 93 ? 13.447 -7.604 -0.388 1.00 94.56 93 LEU A C 1
ATOM 720 O O . LEU A 1 93 ? 14.290 -7.618 -1.287 1.00 94.56 93 LEU A O 1
ATOM 724 N N . ARG A 1 94 ? 12.198 -8.041 -0.588 1.00 93.38 94 ARG A N 1
ATOM 725 C CA . ARG A 1 94 ? 11.744 -8.556 -1.884 1.00 93.38 94 ARG A CA 1
ATOM 726 C C . ARG A 1 94 ? 11.863 -7.497 -2.985 1.00 93.38 94 ARG A C 1
ATOM 728 O O . ARG A 1 94 ? 12.322 -7.801 -4.085 1.00 93.38 94 ARG A O 1
ATOM 735 N N . SER A 1 95 ? 11.489 -6.252 -2.691 1.00 92.12 95 SER A N 1
ATOM 736 C CA . SER A 1 95 ? 11.603 -5.128 -3.627 1.00 92.12 95 SER A CA 1
ATOM 737 C C . SER A 1 95 ? 13.055 -4.860 -4.046 1.00 92.12 95 SER A C 1
ATOM 739 O O . SER A 1 95 ? 13.308 -4.620 -5.228 1.00 92.12 95 SER A O 1
ATOM 741 N N . MET A 1 96 ? 14.011 -4.950 -3.113 1.00 91.44 96 MET A N 1
ATOM 742 C CA . MET A 1 96 ? 15.452 -4.814 -3.390 1.00 91.44 96 MET A CA 1
ATOM 743 C C . MET A 1 96 ? 15.965 -5.901 -4.333 1.00 91.44 96 MET A C 1
ATOM 745 O O . MET A 1 96 ? 16.696 -5.595 -5.276 1.00 91.44 96 MET A O 1
ATOM 749 N N . VAL A 1 97 ? 15.543 -7.151 -4.120 1.00 91.75 97 VAL A N 1
ATOM 750 C CA . VAL A 1 97 ? 15.934 -8.287 -4.968 1.00 91.75 97 VAL A CA 1
ATOM 751 C C . VAL A 1 97 ? 15.408 -8.106 -6.395 1.00 91.75 97 VAL A C 1
ATOM 753 O O . VAL A 1 97 ? 16.166 -8.221 -7.355 1.00 91.75 97 VAL A O 1
ATOM 756 N N . ILE A 1 98 ? 14.127 -7.759 -6.550 1.00 89.69 98 ILE A N 1
ATOM 757 C CA . ILE A 1 98 ? 13.483 -7.612 -7.868 1.00 89.69 98 ILE A CA 1
ATOM 758 C C . ILE A 1 98 ? 14.067 -6.427 -8.654 1.00 89.69 98 ILE A C 1
ATOM 760 O O . ILE A 1 98 ? 14.316 -6.512 -9.864 1.00 89.69 98 ILE A O 1
ATOM 764 N N . ASN A 1 99 ? 14.320 -5.309 -7.971 1.00 87.56 99 ASN A N 1
ATOM 765 C CA . ASN A 1 99 ? 14.877 -4.117 -8.603 1.00 87.56 99 ASN A CA 1
ATOM 766 C C . ASN A 1 99 ? 16.395 -4.185 -8.822 1.00 87.56 99 ASN A C 1
ATOM 768 O O . ASN A 1 99 ? 16.926 -3.273 -9.450 1.00 87.56 99 ASN A O 1
ATOM 772 N N . GLN A 1 100 ? 17.072 -5.249 -8.367 1.00 86.38 100 GLN A N 1
ATOM 773 C CA . GLN A 1 100 ? 18.527 -5.428 -8.478 1.00 86.38 100 GLN A CA 1
ATOM 774 C C . GLN A 1 100 ? 19.313 -4.228 -7.921 1.00 86.38 100 GLN A C 1
ATOM 776 O O . GLN A 1 100 ? 20.338 -3.821 -8.463 1.00 86.38 100 GLN A O 1
ATOM 781 N N . GLY A 1 101 ? 18.814 -3.633 -6.837 1.00 86.12 101 GLY A N 1
ATOM 782 C CA . GLY A 1 101 ? 19.403 -2.439 -6.250 1.00 86.12 101 GLY A CA 1
ATOM 783 C C . GLY A 1 101 ? 18.838 -2.147 -4.868 1.00 86.12 101 GLY A C 1
ATOM 784 O O . GLY A 1 101 ? 17.624 -2.112 -4.668 1.00 86.12 101 GLY A O 1
ATOM 785 N N . PHE A 1 102 ? 19.736 -1.909 -3.910 1.00 86.38 102 PHE A N 1
ATOM 786 C CA . PHE A 1 102 ? 19.363 -1.600 -2.530 1.00 86.38 102 PHE A CA 1
ATOM 787 C C . PHE A 1 102 ? 18.540 -0.306 -2.449 1.00 86.38 102 PHE A C 1
ATOM 789 O O . PHE A 1 102 ? 17.414 -0.313 -1.957 1.00 86.38 102 PHE A O 1
ATOM 796 N N . PHE A 1 103 ? 19.069 0.791 -3.002 1.00 87.44 103 PHE A N 1
ATOM 797 C CA . PHE A 1 103 ? 18.419 2.103 -2.946 1.00 87.44 103 PHE A CA 1
ATOM 798 C C . PHE A 1 103 ? 17.089 2.131 -3.698 1.00 87.44 103 PHE A C 1
ATOM 800 O O . PHE A 1 103 ? 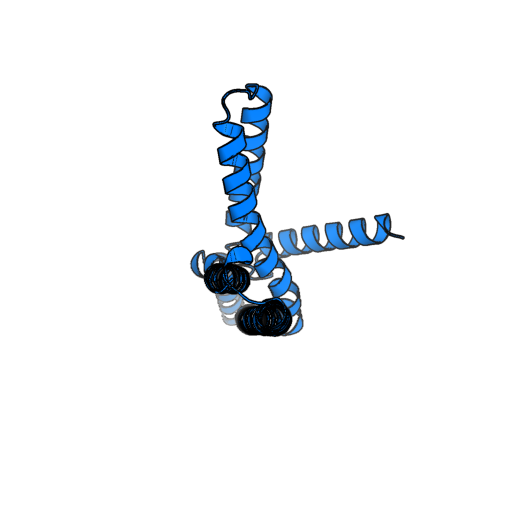16.105 2.646 -3.182 1.00 87.44 103 PHE A O 1
ATOM 807 N N . THR A 1 104 ? 17.029 1.545 -4.895 1.00 84.12 104 THR A N 1
ATOM 808 C CA . THR A 1 104 ? 15.802 1.514 -5.702 1.00 84.12 104 THR A CA 1
ATOM 809 C C . THR A 1 104 ? 14.714 0.682 -5.031 1.00 84.12 104 THR A C 1
ATOM 811 O O . THR A 1 104 ? 13.575 1.135 -4.928 1.00 84.12 104 THR A O 1
ATOM 814 N N . GLY A 1 105 ? 15.058 -0.495 -4.503 1.00 86.69 105 GLY A N 1
ATOM 815 C CA . GLY A 1 105 ? 14.115 -1.338 -3.774 1.00 86.69 105 GLY A CA 1
ATOM 816 C C . GLY A 1 105 ? 13.587 -0.694 -2.496 1.00 86.69 105 GLY A C 1
ATOM 817 O O . GLY A 1 105 ? 12.374 -0.718 -2.271 1.00 86.69 105 GLY A O 1
ATOM 818 N N . LEU A 1 106 ? 14.478 -0.091 -1.698 1.00 88.69 106 LEU A N 1
ATOM 819 C CA . LEU A 1 106 ? 14.125 0.606 -0.459 1.00 88.69 106 LEU A CA 1
ATOM 820 C C . LEU A 1 106 ? 13.255 1.836 -0.722 1.00 88.69 106 LEU A C 1
ATOM 822 O O . LEU A 1 106 ? 12.321 2.085 0.029 1.00 88.69 106 LEU A O 1
ATOM 826 N N . LEU A 1 107 ? 13.532 2.580 -1.796 1.00 87.56 107 LEU A N 1
ATOM 827 C CA . LEU A 1 107 ? 12.723 3.732 -2.187 1.00 87.56 107 LEU A CA 1
ATOM 828 C C . LEU A 1 107 ? 11.316 3.319 -2.612 1.00 87.56 107 LEU A C 1
ATOM 830 O O . LEU A 1 107 ? 10.364 3.999 -2.262 1.00 87.56 107 LEU A O 1
ATOM 834 N N . VAL A 1 108 ? 11.169 2.218 -3.349 1.00 90.38 108 VAL A N 1
ATOM 835 C CA . VAL A 1 108 ? 9.875 1.772 -3.890 1.00 90.38 108 VAL A CA 1
ATOM 836 C C . VAL A 1 108 ? 8.982 1.131 -2.820 1.00 90.38 108 VAL A C 1
ATOM 838 O O . VAL A 1 108 ? 7.761 1.292 -2.851 1.00 90.38 108 VAL A O 1
ATOM 841 N N . ALA A 1 109 ? 9.567 0.407 -1.865 1.00 91.44 109 ALA A N 1
ATOM 842 C CA . ALA A 1 109 ? 8.814 -0.439 -0.941 1.00 91.44 109 ALA A CA 1
ATOM 843 C C . ALA A 1 109 ? 7.785 0.297 -0.053 1.00 91.44 109 ALA A C 1
ATOM 845 O O . ALA A 1 109 ? 6.649 -0.176 0.011 1.00 91.44 109 ALA A O 1
ATOM 846 N N . PRO A 1 110 ? 8.085 1.454 0.574 1.00 89.94 110 PRO A N 1
ATOM 847 C CA . PRO A 1 110 ? 7.093 2.197 1.352 1.00 89.94 110 PRO A CA 1
ATOM 848 C C . PRO A 1 110 ? 5.880 2.602 0.510 1.00 89.94 110 PRO A C 1
ATOM 850 O O . PRO A 1 110 ? 4.743 2.485 0.959 1.00 89.94 110 PRO A O 1
ATOM 853 N N . PHE A 1 111 ? 6.101 3.015 -0.741 1.00 90.31 111 PHE A N 1
ATOM 854 C CA . PHE A 1 111 ? 5.017 3.413 -1.640 1.00 90.31 111 PHE A CA 1
ATOM 855 C C . PHE A 1 111 ? 4.189 2.228 -2.112 1.00 90.31 111 PHE A C 1
ATOM 857 O O . PHE A 1 111 ? 2.983 2.385 -2.271 1.00 90.31 111 PHE A O 1
ATOM 864 N N . LYS A 1 112 ? 4.792 1.047 -2.296 1.00 92.75 112 LYS A N 1
ATOM 865 C CA . LYS A 1 112 ? 4.024 -0.184 -2.529 1.00 92.75 112 LYS A CA 1
ATOM 866 C C . LYS A 1 112 ? 3.070 -0.448 -1.375 1.00 92.75 112 LYS A C 1
ATOM 868 O O . LYS A 1 112 ? 1.872 -0.591 -1.576 1.00 92.75 112 LYS A O 1
ATOM 873 N N . VAL A 1 113 ? 3.599 -0.459 -0.155 1.00 94.25 113 VAL A N 1
ATOM 874 C CA . VAL A 1 113 ? 2.800 -0.737 1.041 1.00 94.25 113 VAL A CA 1
ATOM 875 C C . VAL A 1 113 ? 1.675 0.294 1.187 1.00 94.25 113 VAL A C 1
ATOM 877 O O . VAL A 1 113 ? 0.526 -0.083 1.401 1.00 94.25 113 VAL A O 1
ATOM 880 N N . LEU A 1 114 ? 1.958 1.585 0.990 1.00 92.19 114 LEU A N 1
ATOM 881 C CA . LEU A 1 114 ? 0.938 2.639 1.034 1.00 92.19 114 LEU A CA 1
ATOM 882 C C . LEU A 1 114 ? -0.102 2.509 -0.085 1.00 92.19 114 LEU A C 1
ATOM 884 O O . LEU A 1 114 ? -1.300 2.581 0.175 1.00 92.19 114 LEU A O 1
ATOM 888 N N . TYR A 1 115 ? 0.328 2.299 -1.330 1.00 92.38 115 TYR A N 1
ATOM 889 C CA . TYR A 1 115 ? -0.586 2.163 -2.464 1.00 92.38 115 TYR A CA 1
ATOM 890 C C . TYR A 1 115 ? -1.509 0.952 -2.303 1.00 92.38 115 TYR A C 1
ATOM 892 O O . TYR A 1 115 ? -2.705 1.049 -2.577 1.00 92.38 115 TYR A O 1
ATOM 900 N N . ALA A 1 116 ? -0.975 -0.165 -1.802 1.00 94.75 116 ALA A N 1
ATOM 901 C CA . ALA A 1 116 ? -1.746 -1.368 -1.523 1.00 94.75 116 ALA A CA 1
ATOM 902 C C . ALA A 1 116 ? -2.845 -1.138 -0.469 1.00 94.75 116 ALA A C 1
ATOM 904 O O . ALA A 1 116 ? -3.881 -1.789 -0.548 1.00 94.75 116 ALA A O 1
ATOM 905 N N . LEU A 1 117 ? -2.666 -0.196 0.471 1.00 94.44 117 LEU A N 1
ATOM 906 C CA . LEU A 1 117 ? -3.724 0.253 1.389 1.00 94.44 117 LEU A CA 1
ATOM 907 C C . LEU A 1 117 ? -4.724 1.195 0.714 1.00 94.44 117 LEU A C 1
ATOM 909 O O . LEU A 1 117 ? -5.930 1.058 0.907 1.00 94.44 117 LEU A O 1
ATOM 913 N N . PHE A 1 118 ? -4.242 2.165 -0.064 1.00 93.00 118 PHE A N 1
ATOM 914 C CA . PHE A 1 118 ? -5.119 3.158 -0.683 1.00 93.00 118 PHE A CA 1
ATOM 915 C C . PHE A 1 118 ? -6.067 2.549 -1.711 1.00 93.00 118 PHE A C 1
ATOM 917 O O . PHE A 1 118 ? -7.224 2.954 -1.769 1.00 93.00 118 PHE A O 1
ATOM 924 N N . LEU A 1 119 ? -5.616 1.569 -2.495 1.00 93.06 119 LEU A N 1
ATOM 925 C CA . LEU A 1 119 ? -6.429 0.961 -3.545 1.00 93.06 119 LEU A CA 1
ATOM 926 C C . LEU A 1 119 ? -7.771 0.386 -3.031 1.00 93.06 119 LEU A C 1
ATOM 928 O O . LEU A 1 119 ? -8.812 0.797 -3.551 1.00 93.06 119 LEU A O 1
ATOM 932 N N . PRO A 1 120 ? -7.814 -0.496 -2.008 1.00 93.25 120 PRO A N 1
ATOM 933 C CA . PRO A 1 120 ? -9.079 -0.986 -1.466 1.00 93.25 120 PRO A CA 1
ATOM 934 C C . PRO A 1 120 ? -9.905 0.120 -0.797 1.00 93.25 120 PRO A C 1
ATOM 936 O O . PRO A 1 120 ? -11.127 0.106 -0.920 1.00 93.25 120 PRO A O 1
ATOM 939 N N . LEU A 1 121 ? -9.281 1.111 -0.147 1.00 93.81 121 LEU A N 1
ATOM 940 C CA . LEU A 1 121 ? -10.011 2.244 0.438 1.00 93.81 121 LEU A CA 1
ATOM 941 C C . LEU A 1 121 ? -10.714 3.085 -0.633 1.00 93.81 121 LEU A C 1
ATOM 943 O O . LEU A 1 121 ? -11.885 3.427 -0.479 1.00 93.81 121 LEU A O 1
ATOM 947 N N . VAL A 1 122 ? -10.028 3.379 -1.740 1.00 93.88 122 VAL A N 1
ATOM 948 C CA . VAL A 1 122 ? -10.604 4.090 -2.887 1.00 93.88 122 VAL A CA 1
ATOM 949 C C . VAL A 1 122 ? -11.699 3.254 -3.536 1.00 93.88 122 VAL A C 1
ATOM 951 O O . VAL A 1 122 ? -12.747 3.802 -3.872 1.00 93.88 122 VAL A O 1
ATOM 954 N N . ALA A 1 123 ? -11.509 1.940 -3.675 1.00 93.94 123 ALA A N 1
ATOM 955 C CA . ALA A 1 123 ? -12.533 1.048 -4.209 1.00 93.94 123 ALA A CA 1
ATOM 956 C C . ALA A 1 123 ? -13.805 1.065 -3.345 1.00 93.94 123 ALA A C 1
ATOM 958 O O . ALA A 1 123 ? -14.896 1.304 -3.862 1.00 93.94 123 ALA A O 1
ATOM 959 N N . LEU A 1 124 ? -13.670 0.900 -2.025 1.00 95.38 124 LEU A N 1
ATOM 960 C CA . LEU A 1 124 ? -14.791 0.942 -1.081 1.00 95.38 124 LEU A CA 1
ATOM 961 C C . LEU A 1 124 ? -15.483 2.310 -1.068 1.00 95.38 124 LEU A C 1
ATOM 963 O O . LEU A 1 124 ? -16.711 2.377 -1.138 1.00 95.38 124 LEU A O 1
ATOM 967 N N . ALA A 1 125 ? -14.711 3.400 -1.032 1.00 93.69 125 ALA A N 1
ATOM 968 C CA . ALA A 1 125 ? -15.247 4.756 -1.096 1.00 93.69 125 ALA A CA 1
ATOM 969 C C . ALA A 1 125 ? -16.010 4.994 -2.408 1.00 93.69 125 ALA A C 1
ATOM 971 O O . ALA A 1 125 ? -17.119 5.527 -2.388 1.00 93.69 125 ALA A O 1
ATOM 972 N N . SER A 1 126 ? -15.463 4.534 -3.535 1.00 94.00 126 SER A N 1
ATOM 973 C CA . SER A 1 126 ? -16.104 4.653 -4.846 1.00 94.00 126 SER A CA 1
ATOM 974 C C . SER A 1 126 ? -17.419 3.878 -4.885 1.00 94.00 126 SER A C 1
ATOM 976 O O . SER A 1 126 ? -18.437 4.443 -5.271 1.00 94.00 126 SER A O 1
ATOM 978 N N . ILE A 1 127 ? -17.445 2.630 -4.405 1.00 94.69 127 ILE A N 1
ATOM 979 C CA . ILE A 1 127 ? -18.670 1.818 -4.318 1.00 94.69 127 ILE A CA 1
ATOM 980 C C . ILE A 1 127 ? -19.732 2.532 -3.471 1.00 94.69 127 ILE A C 1
ATOM 982 O O . ILE A 1 127 ? -20.863 2.718 -3.925 1.00 94.69 127 ILE A O 1
ATOM 986 N N . ALA A 1 128 ? -19.372 2.994 -2.271 1.00 94.38 128 ALA A N 1
ATOM 987 C CA . ALA A 1 128 ? -20.304 3.674 -1.374 1.00 94.38 128 ALA A CA 1
ATOM 988 C C . ALA A 1 128 ? -20.908 4.947 -1.998 1.00 94.38 128 ALA A C 1
ATOM 990 O O . ALA A 1 128 ? -22.086 5.250 -1.796 1.00 94.38 128 ALA A O 1
ATOM 991 N N . GLN A 1 129 ? -20.122 5.694 -2.776 1.00 94.00 129 GLN A N 1
ATOM 992 C CA . GLN A 1 129 ? -20.559 6.953 -3.385 1.00 94.00 129 GLN A CA 1
ATOM 993 C C . GLN A 1 129 ? -21.307 6.747 -4.709 1.00 94.00 129 GLN A C 1
ATOM 995 O O . GLN A 1 129 ? -22.228 7.506 -5.008 1.00 94.00 129 GLN A O 1
ATOM 1000 N N . ILE A 1 130 ? -20.970 5.712 -5.482 1.00 93.50 130 ILE A N 1
ATOM 1001 C CA . ILE A 1 130 ? -21.661 5.367 -6.733 1.00 93.50 130 ILE A CA 1
ATOM 1002 C C . ILE A 1 130 ? -23.063 4.819 -6.441 1.00 93.50 130 ILE A C 1
ATOM 1004 O O . ILE A 1 130 ? -24.032 5.233 -7.078 1.00 93.50 130 ILE A O 1
ATOM 1008 N N . PHE A 1 131 ? -23.186 3.929 -5.452 1.00 94.19 131 PHE A N 1
ATOM 1009 C CA . PHE A 1 131 ? -24.451 3.265 -5.115 1.00 94.19 131 PHE A CA 1
ATOM 1010 C C . PHE A 1 131 ? -25.245 3.964 -3.997 1.00 94.19 131 PHE A C 1
ATOM 1012 O O . PHE A 1 131 ? -26.319 3.501 -3.610 1.00 94.19 131 PHE A O 1
ATOM 1019 N N . GLY A 1 132 ? -24.762 5.102 -3.490 1.00 92.81 132 GLY A N 1
ATOM 1020 C CA . GLY A 1 132 ? -25.446 5.884 -2.462 1.00 92.81 132 GLY A CA 1
ATOM 1021 C C . GLY A 1 132 ? -26.789 6.454 -2.941 1.00 92.81 132 GLY A C 1
ATOM 1022 O O . GLY A 1 132 ? -26.877 7.083 -4.002 1.00 92.81 132 GLY A O 1
ATOM 1023 N N . LYS A 1 133 ? -27.845 6.265 -2.135 1.00 86.50 133 LYS A N 1
ATOM 1024 C CA . LYS A 1 133 ? -29.231 6.654 -2.469 1.00 86.50 133 LYS A CA 1
ATOM 1025 C C . LYS A 1 133 ? -29.419 8.164 -2.681 1.00 86.50 133 LYS A C 1
ATOM 1027 O O . LYS A 1 133 ? -30.216 8.550 -3.523 1.00 86.50 133 LYS A O 1
ATOM 1032 N N . GLU A 1 134 ? -28.642 9.003 -1.998 1.00 88.00 134 GLU A N 1
ATOM 1033 C CA . GLU A 1 134 ? -28.791 10.473 -2.008 1.00 88.00 134 GLU A CA 1
ATOM 1034 C C . GLU A 1 134 ? -27.732 11.196 -2.864 1.00 88.00 134 GLU A C 1
ATOM 1036 O O . GLU A 1 134 ? -27.424 12.368 -2.655 1.00 88.00 134 GLU A O 1
ATOM 1041 N N . LYS A 1 135 ? -27.101 10.495 -3.814 1.00 88.44 135 LYS A N 1
ATOM 1042 C CA . LYS A 1 135 ? -25.982 11.042 -4.597 1.00 88.44 135 LYS A CA 1
ATOM 1043 C C . LYS A 1 135 ? -26.443 11.515 -5.969 1.00 88.44 135 LYS A C 1
ATOM 1045 O O . LYS A 1 135 ? -27.053 10.751 -6.714 1.00 88.44 135 LYS A O 1
ATOM 1050 N N . SER A 1 136 ? -26.101 12.759 -6.312 1.00 94.56 136 SER A N 1
ATOM 1051 C CA . SER A 1 136 ? -26.353 13.320 -7.641 1.00 94.56 136 SER A CA 1
ATOM 1052 C C . SER A 1 136 ? -25.611 12.532 -8.727 1.00 94.56 136 SER A C 1
ATOM 1054 O O . SER A 1 136 ? -24.549 11.955 -8.478 1.00 94.56 136 SER A O 1
ATOM 1056 N N . LEU A 1 137 ? -26.142 12.538 -9.955 1.00 93.56 137 LEU A N 1
ATOM 1057 C CA . LEU A 1 137 ? -25.491 11.893 -11.104 1.00 93.56 137 LEU A CA 1
ATOM 1058 C C . LEU A 1 137 ? -24.061 12.409 -11.322 1.00 93.56 137 LEU A C 1
ATOM 1060 O O . LEU A 1 137 ? -23.164 11.614 -11.584 1.00 93.56 137 LEU A O 1
ATOM 1064 N N . GLY A 1 138 ? -23.832 13.715 -11.138 1.00 95.06 138 GLY A N 1
ATOM 1065 C CA . GLY A 1 138 ? -22.498 14.314 -11.244 1.00 95.06 138 GLY A CA 1
ATOM 1066 C C . GLY A 1 138 ? -21.510 13.762 -10.212 1.00 95.06 138 GLY A C 1
ATOM 1067 O O . GLY A 1 138 ? -20.378 13.438 -10.560 1.00 95.06 138 GLY A O 1
ATOM 1068 N N . MET A 1 139 ? -21.946 13.568 -8.962 1.00 93.00 139 MET A N 1
ATOM 1069 C CA . MET A 1 139 ? -21.103 12.969 -7.923 1.00 93.00 139 MET A CA 1
ATOM 1070 C C . MET A 1 139 ? -20.771 11.509 -8.250 1.00 93.00 139 MET A C 1
ATOM 1072 O O . MET A 1 139 ? -19.626 11.090 -8.111 1.00 93.00 139 MET A O 1
ATOM 1076 N N . ARG A 1 140 ? -21.745 10.735 -8.743 1.00 94.50 140 ARG A N 1
ATOM 1077 C CA . ARG A 1 140 ? -21.507 9.346 -9.168 1.00 94.50 140 ARG A CA 1
ATOM 1078 C C . ARG A 1 140 ? -20.504 9.275 -10.319 1.00 94.50 140 ARG A C 1
ATOM 1080 O O . ARG A 1 140 ? -19.575 8.477 -10.256 1.00 94.50 140 ARG A O 1
ATOM 1087 N N . ALA A 1 141 ? -20.651 10.137 -11.326 1.00 95.56 141 ALA A N 1
ATOM 1088 C CA . ALA A 1 141 ? -19.721 10.219 -12.451 1.00 95.56 141 ALA A CA 1
ATOM 1089 C C . ALA A 1 141 ? -18.295 10.574 -11.997 1.00 95.56 141 ALA A C 1
ATOM 1091 O O . ALA A 1 141 ? -17.339 9.950 -12.450 1.00 95.56 141 ALA A O 1
ATOM 1092 N N . LEU A 1 142 ? -18.145 11.514 -11.054 1.00 95.12 142 LEU A N 1
ATOM 1093 C CA . LEU A 1 142 ? -16.845 11.857 -10.472 1.00 95.12 142 LEU A CA 1
ATOM 1094 C C . LEU A 1 142 ? -16.171 10.634 -9.832 1.00 95.12 142 LEU A C 1
ATOM 1096 O O . LEU A 1 142 ? -15.003 10.370 -10.104 1.00 95.12 142 LEU A O 1
ATOM 1100 N N . TRP A 1 143 ? -16.900 9.865 -9.020 1.00 94.19 143 TRP A N 1
ATOM 1101 C CA . TRP A 1 143 ? -16.345 8.681 -8.357 1.00 94.19 143 TRP A CA 1
ATOM 1102 C C . TRP A 1 143 ? -16.027 7.535 -9.319 1.00 94.19 143 TRP A C 1
ATOM 1104 O O . TRP A 1 143 ? -15.016 6.865 -9.127 1.00 94.19 143 TRP A O 1
ATOM 1114 N N . VAL A 1 144 ? -16.813 7.346 -10.385 1.00 95.31 144 VAL A N 1
ATOM 1115 C CA . VAL A 1 144 ? -16.459 6.415 -11.473 1.00 95.31 144 VAL A CA 1
ATOM 1116 C C . VAL A 1 144 ? -15.141 6.831 -12.132 1.00 95.31 144 VAL A C 1
ATOM 1118 O O . VAL A 1 144 ? -14.268 5.989 -12.329 1.00 95.31 144 VAL A O 1
ATOM 1121 N N . THR A 1 145 ? -14.961 8.124 -12.419 1.00 95.25 145 THR A N 1
ATOM 1122 C CA . THR A 1 145 ? -13.719 8.650 -13.008 1.00 95.25 145 THR A CA 1
ATOM 1123 C C . THR A 1 145 ? -12.523 8.467 -12.076 1.00 95.25 145 THR A C 1
ATOM 1125 O O . THR A 1 145 ? -11.471 8.014 -12.520 1.00 95.25 145 THR A O 1
ATOM 1128 N N . ILE A 1 146 ? -12.676 8.765 -10.780 1.00 92.75 146 ILE A N 1
ATOM 1129 C CA . ILE A 1 146 ? -11.621 8.553 -9.777 1.00 92.75 146 ILE A CA 1
ATOM 1130 C C . ILE A 1 146 ? -11.250 7.069 -9.705 1.00 92.75 146 ILE A C 1
ATOM 1132 O O . ILE A 1 146 ? -10.069 6.731 -9.758 1.00 92.75 146 ILE A O 1
ATOM 1136 N N . PHE A 1 147 ? -12.237 6.175 -9.636 1.00 92.81 147 PHE A N 1
ATOM 1137 C CA . PHE A 1 147 ? -11.988 4.737 -9.616 1.00 92.81 147 PHE A CA 1
ATOM 1138 C C . PHE A 1 147 ? -11.248 4.268 -10.876 1.00 92.81 147 PHE A C 1
ATOM 1140 O O . PHE A 1 147 ? -10.238 3.574 -10.774 1.00 92.81 147 PHE A O 1
ATOM 1147 N N . GLY A 1 148 ? -11.696 4.704 -12.058 1.00 93.56 148 GLY A N 1
ATOM 1148 C CA . GLY A 1 148 ? -11.041 4.403 -13.331 1.00 93.56 148 GLY A CA 1
ATOM 1149 C C . GLY A 1 148 ? -9.595 4.904 -13.393 1.00 93.56 148 GLY A C 1
ATOM 1150 O O . GLY A 1 148 ? -8.722 4.180 -13.865 1.00 93.56 148 GLY A O 1
ATOM 1151 N N . LEU A 1 149 ? -9.315 6.095 -12.852 1.00 92.44 149 LEU A N 1
ATOM 1152 C CA . LEU A 1 149 ? -7.959 6.644 -12.761 1.00 92.44 149 LEU A CA 1
ATOM 1153 C C . LEU A 1 149 ? -7.046 5.771 -11.886 1.00 92.44 149 LEU A C 1
ATOM 1155 O O . LEU A 1 149 ? -5.916 5.484 -12.275 1.00 92.44 149 LEU A O 1
ATOM 1159 N N . PHE A 1 150 ? -7.527 5.329 -10.722 1.00 91.38 150 PHE A N 1
ATOM 1160 C CA . PHE A 1 150 ? -6.762 4.440 -9.842 1.00 91.38 150 PHE A CA 1
ATOM 1161 C C . PHE A 1 150 ? -6.560 3.052 -10.452 1.00 91.38 150 PHE A C 1
ATOM 1163 O O . PHE A 1 150 ? -5.480 2.476 -10.309 1.00 91.38 150 PHE A O 1
ATOM 1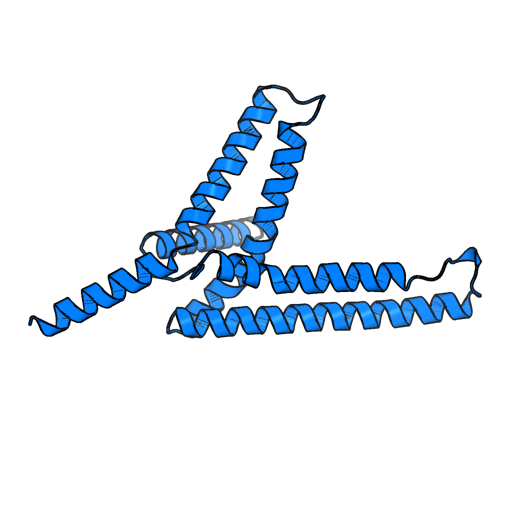170 N N . TRP A 1 151 ? -7.561 2.535 -11.164 1.00 92.50 151 TRP A N 1
ATOM 1171 C CA . TRP A 1 151 ? -7.450 1.273 -11.888 1.00 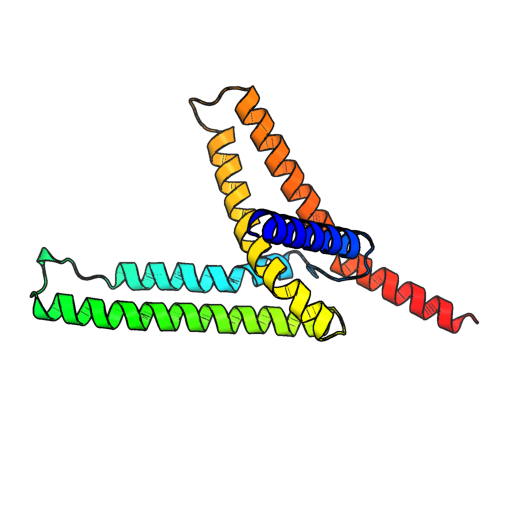92.50 151 TRP A CA 1
ATOM 1172 C C . TRP A 1 151 ? -6.403 1.351 -13.005 1.00 92.50 151 TRP A C 1
ATOM 1174 O O . TRP A 1 151 ? -5.517 0.504 -13.084 1.00 92.50 151 TRP A O 1
ATOM 1184 N N . TRP A 1 152 ? -6.436 2.415 -13.810 1.00 92.62 152 TRP A N 1
ATOM 1185 C CA . TRP A 1 152 ? -5.419 2.683 -14.829 1.00 92.62 152 TRP A CA 1
ATOM 1186 C C . TRP A 1 152 ? -4.017 2.831 -14.224 1.00 92.62 152 TRP A C 1
ATOM 1188 O O . TRP A 1 152 ? -3.053 2.258 -14.726 1.00 92.62 152 TRP A O 1
ATOM 1198 N N . LEU A 1 153 ? -3.898 3.539 -13.098 1.00 91.00 153 LEU A N 1
ATOM 1199 C CA . LEU A 1 153 ? -2.633 3.644 -12.377 1.00 91.00 153 LEU A CA 1
ATOM 1200 C C . LEU A 1 153 ? -2.151 2.270 -11.880 1.00 91.00 153 LEU A C 1
ATOM 1202 O O . LEU A 1 153 ? -0.957 1.993 -11.945 1.00 91.00 153 LEU A O 1
ATOM 1206 N N . THR A 1 154 ? -3.056 1.393 -11.437 1.00 91.94 154 THR A N 1
ATOM 1207 C CA . THR A 1 154 ? -2.707 0.021 -11.031 1.00 91.94 154 THR A CA 1
ATOM 1208 C C . THR A 1 154 ? -2.097 -0.752 -12.199 1.00 91.94 154 THR A C 1
ATOM 1210 O O . THR A 1 154 ? -1.071 -1.402 -12.016 1.00 91.94 154 THR A O 1
ATOM 1213 N N . ASP A 1 155 ? -2.668 -0.638 -13.402 1.00 90.62 155 ASP A N 1
ATOM 1214 C CA . ASP A 1 155 ? -2.138 -1.289 -14.607 1.00 90.62 155 ASP A CA 1
ATOM 1215 C C . ASP A 1 155 ? -0.723 -0.804 -14.961 1.00 90.62 155 ASP A C 1
ATOM 1217 O O . ASP A 1 155 ? 0.141 -1.601 -15.321 1.00 90.62 155 ASP A O 1
ATOM 1221 N N . ILE A 1 156 ? -0.433 0.489 -14.778 1.00 90.00 156 ILE A N 1
ATOM 1222 C CA . ILE A 1 156 ? 0.927 1.029 -14.936 1.00 90.00 156 ILE A CA 1
ATOM 1223 C C . ILE A 1 156 ? 1.872 0.469 -13.872 1.00 90.00 156 ILE A C 1
ATOM 1225 O O . ILE A 1 156 ? 3.004 0.101 -14.189 1.00 90.00 156 ILE A O 1
ATOM 1229 N N . LEU A 1 157 ? 1.430 0.427 -12.614 1.00 91.38 157 LEU A N 1
ATOM 1230 C CA . LEU A 1 157 ? 2.259 0.018 -11.483 1.00 91.38 157 LEU A CA 1
ATOM 1231 C C . LEU A 1 157 ? 2.527 -1.493 -11.456 1.00 91.38 157 LEU A C 1
ATOM 1233 O O . LEU A 1 157 ? 3.553 -1.914 -10.931 1.00 91.38 157 LEU A O 1
ATOM 1237 N N . VAL A 1 158 ? 1.656 -2.326 -12.020 1.00 93.19 158 VAL A N 1
ATOM 1238 C CA . VAL A 1 158 ? 1.933 -3.753 -12.222 1.00 93.19 158 VAL A CA 1
ATOM 1239 C C . VAL A 1 158 ? 2.689 -3.922 -13.537 1.00 93.19 158 VAL A C 1
ATOM 1241 O O . VAL A 1 158 ? 2.102 -4.084 -14.600 1.00 93.19 158 VAL A O 1
ATOM 1244 N N . ASN A 1 159 ? 4.019 -3.840 -13.474 1.00 93.00 159 ASN A N 1
ATOM 1245 C CA . ASN A 1 159 ? 4.879 -3.786 -14.659 1.00 93.00 159 ASN A CA 1
ATOM 1246 C C . ASN A 1 159 ? 6.005 -4.830 -14.695 1.00 93.00 159 ASN A C 1
ATOM 1248 O O . ASN A 1 159 ? 6.866 -4.736 -15.569 1.00 93.00 159 ASN A O 1
ATOM 1252 N N . GLY A 1 160 ? 6.013 -5.814 -13.788 1.00 86.62 160 GLY A N 1
ATOM 1253 C CA . GLY A 1 160 ? 7.074 -6.829 -13.699 1.00 86.62 160 GLY A CA 1
ATOM 1254 C C . GLY A 1 160 ? 7.428 -7.486 -15.033 1.00 86.62 160 GLY A C 1
ATOM 1255 O O . GLY A 1 160 ? 8.596 -7.480 -15.424 1.00 86.62 160 GLY A O 1
ATOM 1256 N N . ASP A 1 161 ? 6.422 -7.959 -15.768 1.00 86.75 161 ASP A N 1
ATOM 1257 C CA . ASP A 1 161 ? 6.628 -8.637 -17.053 1.00 86.75 161 ASP A CA 1
ATOM 1258 C C . ASP A 1 161 ? 7.221 -7.698 -18.113 1.00 86.75 161 ASP A C 1
ATOM 1260 O O . ASP A 1 161 ? 8.173 -8.063 -18.803 1.00 86.75 161 ASP A O 1
ATOM 1264 N N . ARG A 1 162 ? 6.726 -6.452 -18.193 1.00 87.94 162 ARG A N 1
ATOM 1265 C CA . ARG A 1 162 ? 7.221 -5.440 -19.146 1.00 87.94 162 ARG A CA 1
ATOM 1266 C C . ARG A 1 162 ? 8.696 -5.119 -18.902 1.00 87.94 162 ARG A C 1
ATOM 1268 O O . ARG A 1 162 ? 9.487 -5.074 -19.840 1.00 87.94 162 ARG A O 1
ATOM 1275 N N . VAL A 1 163 ? 9.082 -4.960 -17.637 1.00 87.50 163 VAL A N 1
ATOM 1276 C CA . VAL A 1 163 ? 10.476 -4.696 -17.254 1.00 87.50 163 VAL A CA 1
ATOM 1277 C C . VAL A 1 163 ? 11.367 -5.911 -17.519 1.00 87.50 163 VAL A C 1
ATOM 1279 O O . VAL A 1 163 ? 12.500 -5.754 -17.975 1.00 87.50 163 VAL A O 1
ATOM 1282 N N . ALA A 1 164 ? 10.882 -7.125 -17.244 1.00 86.25 164 ALA A N 1
ATOM 1283 C CA . ALA A 1 164 ? 11.633 -8.351 -17.497 1.00 86.25 164 ALA A CA 1
ATOM 1284 C C . ALA A 1 164 ? 11.911 -8.549 -18.996 1.00 86.25 164 ALA A C 1
ATOM 1286 O O . ALA A 1 164 ? 13.047 -8.848 -19.367 1.00 86.25 164 ALA A O 1
ATOM 1287 N N . MET A 1 165 ? 10.910 -8.316 -19.854 1.00 86.19 165 MET A N 1
ATOM 1288 C CA . MET A 1 165 ? 11.068 -8.376 -21.311 1.00 86.19 165 MET A CA 1
ATOM 1289 C C . MET A 1 165 ? 12.111 -7.369 -21.807 1.00 86.19 165 MET A C 1
ATOM 1291 O O . MET A 1 165 ? 13.012 -7.742 -22.555 1.00 86.19 165 MET A O 1
ATOM 1295 N N . GLU A 1 166 ? 12.052 -6.120 -21.340 1.00 86.62 166 GLU A N 1
ATOM 1296 C CA . GLU A 1 166 ? 12.983 -5.069 -21.764 1.00 86.62 166 GLU A CA 1
ATOM 1297 C C . GLU A 1 166 ? 14.427 -5.337 -21.309 1.00 86.62 166 GLU A C 1
ATOM 1299 O O . GLU A 1 166 ? 15.378 -5.112 -22.058 1.00 86.62 166 GLU A O 1
ATOM 1304 N N . ARG A 1 167 ? 14.612 -5.879 -20.098 1.00 84.88 167 ARG A N 1
ATOM 1305 C CA . ARG A 1 167 ? 15.936 -6.298 -19.609 1.00 84.88 167 ARG A CA 1
ATOM 1306 C C . ARG A 1 167 ? 16.514 -7.441 -20.438 1.00 84.88 167 ARG A C 1
ATOM 1308 O O . ARG A 1 167 ? 17.718 -7.458 -20.670 1.00 84.88 167 ARG A O 1
ATOM 1315 N N . THR A 1 168 ? 15.682 -8.392 -20.857 1.00 85.44 168 THR A N 1
ATOM 1316 C CA . THR A 1 168 ? 16.113 -9.497 -21.720 1.00 85.44 168 THR A CA 1
ATOM 1317 C C . THR A 1 168 ? 16.465 -9.000 -23.119 1.00 85.44 168 THR A C 1
ATOM 1319 O O . THR A 1 168 ? 17.531 -9.352 -23.609 1.00 85.44 168 THR A O 1
ATOM 1322 N N . ALA A 1 169 ? 15.645 -8.137 -23.728 1.00 85.81 169 ALA A N 1
ATOM 1323 C CA . ALA A 1 169 ? 15.915 -7.561 -25.048 1.00 85.81 169 ALA A CA 1
ATOM 1324 C C . ALA A 1 169 ? 17.275 -6.841 -25.100 1.00 85.81 169 ALA A C 1
ATOM 1326 O O . ALA A 1 169 ? 18.105 -7.169 -25.941 1.00 85.81 169 ALA A O 1
ATOM 1327 N N . ARG A 1 170 ? 17.567 -5.973 -24.120 1.00 82.38 170 ARG A N 1
ATOM 1328 C CA . ARG A 1 170 ? 18.872 -5.287 -24.036 1.00 82.38 170 ARG A CA 1
ATOM 1329 C C . ARG A 1 170 ? 20.055 -6.231 -23.852 1.00 82.38 170 ARG A C 1
ATOM 1331 O O . ARG A 1 170 ? 21.163 -5.898 -24.247 1.00 82.38 170 ARG A O 1
ATOM 1338 N N . LYS A 1 171 ? 19.859 -7.380 -23.193 1.00 81.19 171 LYS A N 1
ATOM 1339 C CA . LYS A 1 171 ? 20.934 -8.371 -23.068 1.00 81.19 171 LYS A CA 1
ATOM 1340 C C . LYS A 1 171 ? 21.275 -8.970 -24.424 1.00 81.19 171 LYS A C 1
ATOM 1342 O O . LYS A 1 171 ? 22.453 -9.125 -24.686 1.00 81.19 171 LYS A O 1
ATOM 1347 N N . TRP A 1 172 ? 20.278 -9.285 -25.250 1.00 79.06 172 TRP A N 1
ATOM 1348 C CA . TRP A 1 172 ? 20.502 -9.842 -26.586 1.00 79.06 172 TRP A CA 1
ATOM 1349 C C . TRP A 1 172 ? 21.203 -8.853 -27.521 1.00 79.06 172 TRP A C 1
ATOM 1351 O O . TRP A 1 172 ? 22.162 -9.248 -28.165 1.00 79.06 172 TRP A O 1
ATOM 1361 N N . GLU A 1 173 ? 20.828 -7.569 -27.492 1.00 81.06 173 GLU A N 1
ATOM 1362 C CA . GLU A 1 173 ? 21.512 -6.517 -28.269 1.00 81.06 173 GLU A CA 1
ATOM 1363 C C . GLU A 1 173 ? 23.018 -6.429 -27.958 1.00 81.06 173 GLU A C 1
ATOM 1365 O O . GLU A 1 173 ? 23.817 -6.188 -28.850 1.00 81.06 173 GLU A O 1
ATOM 1370 N N . LEU A 1 174 ? 23.425 -6.680 -26.708 1.00 75.38 174 LEU A N 1
ATOM 1371 C CA . LEU A 1 174 ? 24.836 -6.671 -26.297 1.00 75.38 174 LEU A CA 1
ATOM 1372 C C . LEU A 1 174 ? 25.636 -7.907 -26.746 1.00 75.38 174 LEU A C 1
ATOM 1374 O O . LEU A 1 174 ? 26.849 -7.925 -26.558 1.00 75.38 174 LEU A O 1
ATOM 1378 N N . PHE A 1 175 ? 24.976 -8.955 -27.247 1.00 74.00 175 PHE A N 1
ATOM 1379 C CA . PHE A 1 175 ? 25.629 -10.168 -27.759 1.00 74.00 175 PHE A CA 1
ATOM 1380 C C . PHE A 1 175 ? 25.666 -10.228 -29.293 1.00 74.00 175 PHE A C 1
ATOM 1382 O O . PHE A 1 175 ? 26.302 -11.136 -29.828 1.00 74.00 175 PHE A O 1
ATOM 1389 N N . ASP A 1 176 ? 24.995 -9.296 -29.975 1.00 67.31 176 ASP A N 1
ATOM 1390 C CA . ASP A 1 176 ? 24.982 -9.181 -31.438 1.00 67.31 176 ASP A CA 1
ATOM 1391 C C . ASP A 1 176 ? 26.060 -8.204 -31.980 1.00 67.31 176 ASP A C 1
ATOM 1393 O O . ASP A 1 176 ? 26.228 -8.115 -33.198 1.00 67.31 176 ASP A O 1
ATOM 1397 N N . ASP A 1 177 ? 26.807 -7.528 -31.092 1.00 53.94 177 ASP A N 1
ATOM 1398 C CA . ASP A 1 177 ? 27.993 -6.688 -31.376 1.00 53.94 177 ASP A CA 1
ATOM 1399 C C . ASP A 1 177 ? 29.316 -7.445 -31.124 1.00 53.94 177 ASP A C 1
ATOM 1401 O O . ASP A 1 177 ? 30.283 -7.237 -31.900 1.00 53.94 177 ASP A O 1
#

Secondary structure (DSSP, 8-state):
-HHHHHHHHHHHHHHHHHHHHTTSS-SBSSHHHHHHHHHHHHHHHHHHHHHHHTPPPTTTS-HHHHHHHHHHHHHHHHHHHHHHHHHHHHHHHHHHHHHT-HHHHHHHHHHHHHHHHHHHHHHHHHHHHHS-TT--HHHHHHHHHHHHHHHHHHHHHB-HHHHHHHHHHHHHHTT--

pLDDT: mean 90.08, std 6.21, range [53.94, 97.12]

Radius of gyration: 21.65 Å; chains: 1; bounding box: 57×36×70 Å